Protein AF-A0A7Y2YLV1-F1 (afdb_monomer_lite)

Foldseek 3Di:
DDPPPVPDCVQAFVQPDPVSVVLLVVLLVVVLVVLLVCLVVVHDDLFPNCLNPDSVSVVVSLLVCCLPPVVVCCVPSVSSSVRVCSRVVDDSVVPPPPPPPPDDDDDDDD

Structure (mmCIF, N/CA/C/O backbone):
data_AF-A0A7Y2YLV1-F1
#
_entry.id   AF-A0A7Y2YLV1-F1
#
loop_
_atom_site.group_PDB
_atom_site.id
_atom_site.type_symbol
_atom_site.label_atom_id
_atom_site.label_alt_id
_atom_site.label_comp_id
_atom_site.label_asym_id
_atom_site.label_entity_id
_atom_site.label_seq_id
_atom_site.pdbx_PDB_ins_code
_atom_site.Cartn_x
_atom_site.Cartn_y
_atom_site.Cartn_z
_atom_site.occupancy
_atom_site.B_iso_or_equiv
_atom_site.auth_seq_id
_atom_site.auth_comp_id
_atom_site.auth_asym_id
_atom_site.auth_atom_id
_atom_site.pdbx_PDB_model_num
ATOM 1 N N . GLN A 1 1 ? 7.309 12.296 -32.178 1.00 58.06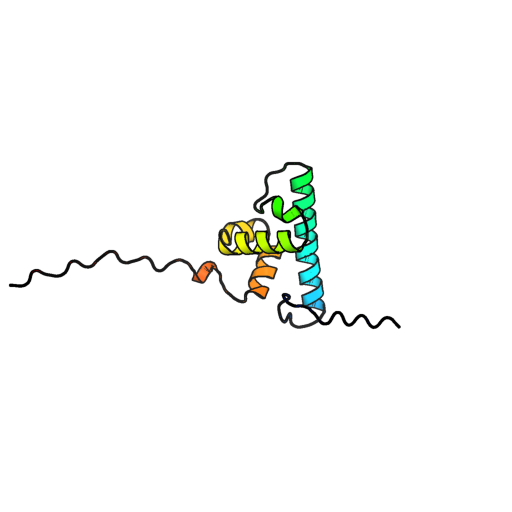 1 GLN A N 1
ATOM 2 C CA . GLN A 1 1 ? 8.438 11.543 -31.605 1.00 58.06 1 GLN A CA 1
ATOM 3 C C . GLN A 1 1 ? 8.612 12.060 -30.193 1.00 58.06 1 GLN A C 1
ATOM 5 O O . GLN A 1 1 ? 8.905 13.235 -30.024 1.00 58.06 1 GLN A O 1
ATOM 10 N N . LEU A 1 2 ? 8.257 11.229 -29.221 1.00 41.84 2 LEU A N 1
ATOM 11 C CA . LEU A 1 2 ? 8.450 11.466 -27.796 1.00 41.84 2 LEU A CA 1
ATOM 12 C C . LEU A 1 2 ? 9.078 10.180 -27.285 1.00 41.84 2 LEU A C 1
ATOM 14 O O . LEU A 1 2 ? 8.383 9.251 -26.880 1.00 41.84 2 LEU A O 1
ATOM 18 N N . ASP A 1 3 ? 10.398 10.121 -27.419 1.00 55.59 3 ASP A N 1
ATOM 19 C CA . ASP A 1 3 ? 11.217 9.230 -26.623 1.00 55.59 3 ASP A CA 1
ATOM 20 C C . ASP A 1 3 ? 11.044 9.667 -25.173 1.00 55.59 3 ASP A C 1
ATOM 22 O O . ASP A 1 3 ? 11.572 10.672 -24.700 1.00 55.59 3 ASP A O 1
ATOM 26 N N . SER A 1 4 ? 10.188 8.942 -24.476 1.00 45.81 4 SER A N 1
ATOM 27 C CA . SER A 1 4 ? 10.205 8.876 -23.027 1.00 45.81 4 SER A CA 1
ATOM 28 C C . SER A 1 4 ? 10.358 7.408 -22.677 1.00 45.81 4 SER A C 1
ATOM 30 O O . SER A 1 4 ? 9.482 6.785 -22.080 1.00 45.81 4 SER A O 1
ATOM 32 N N . GLU A 1 5 ? 11.506 6.859 -23.086 1.00 51.81 5 GLU A N 1
ATOM 33 C CA . GLU A 1 5 ? 12.161 5.780 -22.359 1.00 51.81 5 GLU A CA 1
ATOM 34 C C . GLU A 1 5 ? 12.313 6.249 -20.911 1.00 51.81 5 GLU A C 1
ATOM 36 O O . GLU A 1 5 ? 13.297 6.872 -20.520 1.00 51.81 5 GLU A O 1
ATOM 41 N N . THR A 1 6 ? 11.297 5.983 -20.093 1.00 46.72 6 THR A N 1
ATOM 42 C CA . THR A 1 6 ? 11.392 6.190 -18.649 1.00 46.72 6 THR A CA 1
ATOM 43 C C . THR A 1 6 ? 12.064 4.950 -18.072 1.00 46.72 6 THR A C 1
ATOM 45 O O . THR A 1 6 ? 11.480 4.159 -17.335 1.00 46.72 6 THR A O 1
ATOM 48 N N . GLY A 1 7 ? 13.314 4.749 -18.487 1.00 42.47 7 GLY A N 1
ATOM 49 C CA . GLY A 1 7 ? 14.245 3.808 -17.896 1.00 42.47 7 GLY A CA 1
ATOM 50 C C . GLY A 1 7 ? 14.693 4.340 -16.544 1.00 42.47 7 GLY A C 1
ATOM 51 O O . GLY A 1 7 ? 15.773 4.900 -16.439 1.00 42.47 7 GLY A O 1
ATOM 52 N N . ASN A 1 8 ? 13.843 4.203 -15.525 1.00 40.16 8 ASN A N 1
ATOM 53 C CA . ASN A 1 8 ? 14.266 4.197 -14.124 1.00 40.16 8 ASN A CA 1
ATOM 54 C C . ASN A 1 8 ? 13.173 3.585 -13.231 1.00 40.16 8 ASN A C 1
ATOM 56 O O . ASN A 1 8 ? 12.654 4.215 -12.308 1.00 40.16 8 ASN A O 1
ATOM 60 N N . ALA A 1 9 ? 12.795 2.340 -13.520 1.00 45.19 9 ALA A N 1
ATOM 61 C CA . ALA A 1 9 ? 11.951 1.532 -12.647 1.00 45.19 9 ALA A CA 1
ATOM 62 C C . ALA A 1 9 ? 12.777 1.006 -11.454 1.00 45.19 9 ALA A C 1
ATOM 64 O O . ALA A 1 9 ? 13.007 -0.192 -11.328 1.00 45.19 9 ALA A O 1
ATOM 65 N N . ASN A 1 10 ? 13.232 1.898 -10.568 1.00 48.81 10 ASN A N 1
ATOM 66 C CA . ASN A 1 10 ? 14.039 1.570 -9.376 1.00 48.81 10 ASN A CA 1
ATOM 67 C C . ASN A 1 10 ? 13.254 0.846 -8.257 1.00 48.81 10 ASN A C 1
ATOM 69 O O . ASN A 1 10 ? 13.601 0.943 -7.084 1.00 48.81 10 ASN A O 1
ATOM 73 N N . GLY A 1 11 ? 12.191 0.120 -8.602 1.00 46.03 11 GLY A N 1
ATOM 74 C CA . GLY A 1 11 ? 11.351 -0.577 -7.629 1.00 46.03 11 GLY A CA 1
ATOM 75 C C . GLY A 1 11 ? 10.147 -1.313 -8.213 1.00 46.03 11 GLY A C 1
ATOM 76 O O . GLY A 1 11 ? 9.262 -1.697 -7.460 1.00 46.03 11 GLY A O 1
ATOM 77 N N . ALA A 1 12 ? 10.076 -1.515 -9.532 1.00 49.53 12 ALA A N 1
ATOM 78 C CA . ALA A 1 12 ? 9.134 -2.480 -10.089 1.00 49.53 12 ALA A CA 1
ATOM 79 C C . ALA A 1 12 ? 9.868 -3.820 -10.244 1.00 49.53 12 ALA A C 1
ATOM 81 O O . ALA A 1 12 ? 11.039 -3.822 -10.639 1.00 49.53 12 ALA A O 1
ATOM 82 N N . PRO A 1 13 ? 9.224 -4.961 -9.945 1.00 48.84 13 PRO A N 1
ATOM 83 C CA . PRO A 1 13 ? 9.828 -6.258 -10.209 1.00 48.84 13 PRO A CA 1
ATOM 84 C C . PRO A 1 13 ? 10.178 -6.353 -11.701 1.00 48.84 13 PRO A C 1
ATOM 86 O O . PRO A 1 13 ? 9.563 -5.671 -12.525 1.00 48.84 13 PRO A O 1
ATOM 89 N N . LEU A 1 14 ? 11.123 -7.229 -12.064 1.00 51.25 14 LEU A N 1
ATOM 90 C CA . LEU A 1 14 ? 11.287 -7.719 -13.440 1.00 51.25 14 LEU A CA 1
ATOM 91 C C . LEU A 1 14 ? 10.015 -8.492 -13.831 1.00 51.25 14 LEU A C 1
ATOM 93 O O . LEU A 1 14 ? 9.977 -9.719 -13.874 1.00 51.25 14 LEU A O 1
ATOM 97 N N . LEU A 1 15 ? 8.927 -7.755 -14.007 1.00 54.75 15 LEU A N 1
ATOM 98 C CA . LEU A 1 15 ? 7.627 -8.228 -14.415 1.00 54.75 15 LEU A CA 1
ATOM 99 C C . LEU A 1 15 ? 7.802 -8.669 -15.858 1.00 54.75 15 LEU A C 1
ATOM 101 O O . LEU A 1 15 ? 8.257 -7.893 -16.694 1.00 54.75 15 LEU A O 1
ATOM 105 N N . ALA A 1 16 ? 7.533 -9.945 -16.116 1.00 51.56 16 ALA A N 1
ATOM 106 C CA . ALA A 1 16 ? 7.792 -10.620 -17.381 1.00 51.56 16 ALA A CA 1
ATOM 107 C C . ALA A 1 16 ? 6.961 -10.024 -18.541 1.00 51.56 16 ALA A C 1
ATOM 109 O O . ALA A 1 16 ? 5.961 -10.602 -18.960 1.00 51.56 16 ALA A O 1
ATOM 110 N N . GLY A 1 17 ? 7.358 -8.847 -19.034 1.00 59.69 17 GLY A N 1
ATOM 111 C CA . GLY A 1 17 ? 6.735 -8.107 -20.133 1.00 59.69 17 GLY A CA 1
ATOM 112 C C . GLY A 1 17 ? 5.963 -6.845 -19.716 1.00 59.69 17 GLY A C 1
ATOM 113 O O . GLY A 1 17 ? 5.521 -6.690 -18.576 1.00 59.69 17 GLY A O 1
ATOM 114 N N . GLU A 1 18 ? 5.750 -5.947 -20.684 1.00 59.25 18 GLU A N 1
ATOM 115 C CA . GLU A 1 18 ? 5.066 -4.650 -20.512 1.00 59.25 18 GLU A CA 1
ATOM 116 C C . GLU A 1 18 ? 3.645 -4.767 -19.931 1.00 59.25 18 GLU A C 1
ATOM 118 O O . GLU A 1 18 ? 3.206 -3.905 -19.170 1.00 59.25 18 GLU A O 1
ATOM 123 N N . SER A 1 19 ? 2.923 -5.846 -20.253 1.00 59.12 19 SER A N 1
ATOM 124 C CA . SER A 1 19 ? 1.566 -6.096 -19.741 1.00 59.12 19 SER A CA 1
ATOM 125 C C . SER A 1 19 ? 1.545 -6.295 -18.223 1.00 59.12 19 SER A C 1
ATOM 127 O O . SER A 1 19 ? 0.626 -5.842 -17.538 1.00 59.12 19 SER A O 1
ATOM 129 N N . SER A 1 20 ? 2.576 -6.948 -17.689 1.00 68.12 20 SER A N 1
ATOM 130 C CA . SER A 1 20 ? 2.710 -7.207 -16.257 1.00 68.12 20 SER A CA 1
ATOM 131 C C . SER A 1 20 ? 3.048 -5.913 -15.507 1.00 68.12 20 SER A C 1
ATOM 133 O O . SER A 1 20 ? 2.475 -5.652 -14.453 1.00 68.12 20 SER A O 1
ATOM 135 N N . TYR A 1 21 ? 3.878 -5.044 -16.098 1.00 68.50 21 TYR A N 1
ATOM 136 C CA . TYR A 1 21 ? 4.165 -3.709 -15.559 1.00 68.50 21 TYR A CA 1
ATOM 137 C C . TYR A 1 21 ? 2.932 -2.792 -15.535 1.00 68.50 21 TYR A C 1
ATOM 139 O O . TYR A 1 21 ? 2.670 -2.139 -14.527 1.00 68.50 21 TYR A O 1
ATOM 147 N N . ARG A 1 22 ? 2.124 -2.777 -16.606 1.00 72.31 22 ARG A N 1
ATOM 148 C CA . ARG A 1 22 ? 0.868 -2.002 -16.631 1.00 72.31 22 ARG A CA 1
ATOM 149 C C . ARG A 1 22 ? -0.113 -2.461 -15.558 1.00 72.31 22 ARG A C 1
ATOM 151 O O . ARG A 1 22 ? -0.721 -1.624 -14.902 1.00 72.31 22 ARG A O 1
ATOM 158 N N . SER A 1 23 ? -0.229 -3.773 -15.363 1.00 78.00 23 SER A N 1
ATOM 159 C CA . SER A 1 23 ? -1.109 -4.348 -14.338 1.00 78.00 23 SER A CA 1
ATOM 160 C C . SER A 1 23 ? -0.638 -3.983 -12.924 1.00 78.00 23 SER A C 1
ATOM 162 O O . SER A 1 23 ? -1.450 -3.649 -12.070 1.00 78.00 23 SER A O 1
ATOM 164 N N . TRP A 1 24 ? 0.679 -3.966 -12.696 1.00 84.88 24 TRP A N 1
ATOM 165 C CA . TRP A 1 24 ? 1.289 -3.540 -11.432 1.00 84.88 24 TRP A CA 1
ATOM 166 C C . TRP A 1 24 ? 1.029 -2.065 -11.120 1.00 84.88 24 TRP A C 1
ATOM 168 O O . TRP A 1 24 ? 0.587 -1.728 -10.023 1.00 84.88 24 TRP A O 1
ATOM 178 N N . ALA A 1 25 ? 1.263 -1.188 -12.099 1.00 84.25 25 ALA A N 1
ATOM 179 C CA . ALA A 1 25 ? 1.054 0.244 -11.930 1.00 84.25 25 ALA A CA 1
ATOM 180 C C . ALA A 1 25 ? -0.427 0.574 -11.690 1.00 84.25 25 ALA A C 1
ATOM 182 O O . ALA A 1 25 ? -0.728 1.432 -10.861 1.00 84.25 25 ALA A O 1
ATOM 183 N N . ALA A 1 26 ? -1.339 -0.125 -12.374 1.00 88.56 26 ALA A N 1
ATOM 184 C CA . ALA A 1 26 ? -2.776 0.032 -12.180 1.00 88.56 26 ALA A CA 1
ATOM 185 C C . ALA A 1 26 ? -3.197 -0.351 -10.754 1.00 88.56 26 ALA A C 1
ATOM 187 O O . ALA A 1 26 ? -3.763 0.480 -10.056 1.00 88.56 26 ALA A O 1
ATOM 188 N N . ALA A 1 27 ? -2.814 -1.539 -10.276 1.00 89.44 27 ALA A N 1
ATOM 189 C CA . ALA A 1 27 ? -3.177 -2.007 -8.937 1.00 89.44 27 ALA A CA 1
ATOM 190 C C . ALA A 1 27 ? -2.677 -1.081 -7.811 1.00 89.44 27 ALA A C 1
ATOM 192 O O . ALA A 1 27 ? -3.412 -0.796 -6.868 1.00 89.44 27 ALA A O 1
ATOM 193 N N . LEU A 1 28 ? -1.443 -0.568 -7.910 1.00 90.81 28 LEU A N 1
ATOM 194 C CA . LEU A 1 28 ? -0.934 0.410 -6.939 1.00 90.81 28 LEU A CA 1
ATOM 195 C C . LEU A 1 28 ? -1.693 1.738 -7.003 1.00 90.81 28 LEU A C 1
ATOM 197 O O . LEU A 1 28 ? -1.963 2.334 -5.962 1.00 90.81 28 LEU A O 1
ATOM 201 N N . SER A 1 29 ? -2.027 2.197 -8.209 1.00 92.88 29 SER A N 1
ATOM 202 C CA . SER A 1 29 ? -2.747 3.461 -8.400 1.00 92.88 29 SER A CA 1
ATOM 203 C C . SER A 1 29 ? -4.174 3.370 -7.856 1.00 92.88 29 SER A C 1
ATOM 205 O O . SER A 1 29 ? -4.594 4.241 -7.097 1.00 92.88 29 SER A O 1
ATOM 207 N N . ASP A 1 30 ? -4.885 2.285 -8.164 1.00 95.38 30 ASP A N 1
ATOM 208 C CA . ASP A 1 30 ? -6.268 2.058 -7.736 1.00 95.38 30 ASP A CA 1
ATOM 209 C C . ASP A 1 30 ? -6.391 1.992 -6.203 1.00 95.38 30 ASP A C 1
ATOM 211 O O . ASP A 1 30 ? -7.302 2.584 -5.610 1.00 95.38 30 ASP A O 1
ATOM 215 N N . GLU A 1 31 ? -5.448 1.316 -5.544 1.00 96.75 31 GLU A N 1
ATOM 216 C CA . GLU A 1 31 ? -5.396 1.195 -4.083 1.00 96.75 31 GLU A CA 1
ATOM 217 C C . GLU A 1 31 ? -4.971 2.504 -3.404 1.00 96.75 31 GLU A C 1
ATOM 219 O O . GLU A 1 31 ? -5.522 2.870 -2.360 1.00 96.75 31 GLU A O 1
ATOM 224 N N . PHE A 1 32 ? -4.059 3.267 -4.013 1.00 97.62 32 PHE A N 1
ATOM 225 C CA . PHE A 1 32 ? -3.704 4.601 -3.529 1.00 97.62 32 PHE A CA 1
ATOM 226 C C . PHE A 1 32 ? -4.910 5.545 -3.561 1.00 97.62 32 PHE A C 1
ATOM 228 O O . PHE A 1 32 ? -5.226 6.192 -2.558 1.00 97.62 32 PHE A O 1
ATOM 235 N N . GLU A 1 33 ? -5.644 5.583 -4.673 1.00 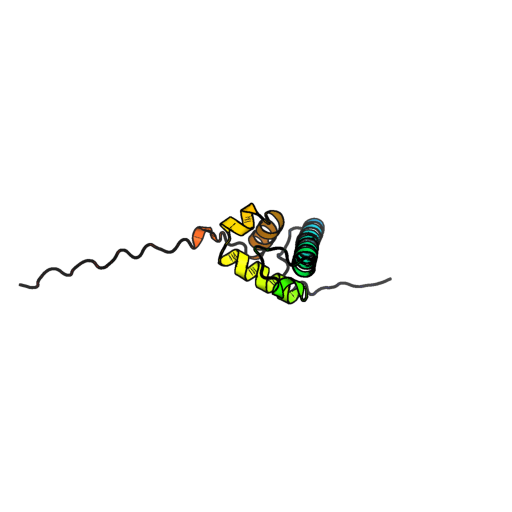97.88 33 GLU A N 1
ATOM 236 C CA . GLU A 1 33 ? -6.859 6.389 -4.769 1.00 97.88 33 GLU A CA 1
ATOM 237 C C . GLU A 1 33 ? -7.945 5.921 -3.789 1.00 97.88 33 GLU A C 1
ATOM 239 O O . GLU A 1 33 ? -8.686 6.739 -3.232 1.00 97.88 33 GLU A O 1
ATOM 244 N N . ALA A 1 34 ? -8.066 4.610 -3.557 1.00 97.50 34 ALA A N 1
ATOM 245 C CA . ALA A 1 34 ? -8.986 4.072 -2.560 1.00 97.50 34 ALA A CA 1
ATOM 246 C C . ALA A 1 34 ? -8.642 4.575 -1.155 1.00 97.50 34 ALA A C 1
ATOM 248 O O . ALA A 1 34 ? -9.531 5.074 -0.455 1.00 97.50 34 ALA A O 1
ATOM 249 N N . LEU A 1 35 ? -7.359 4.544 -0.7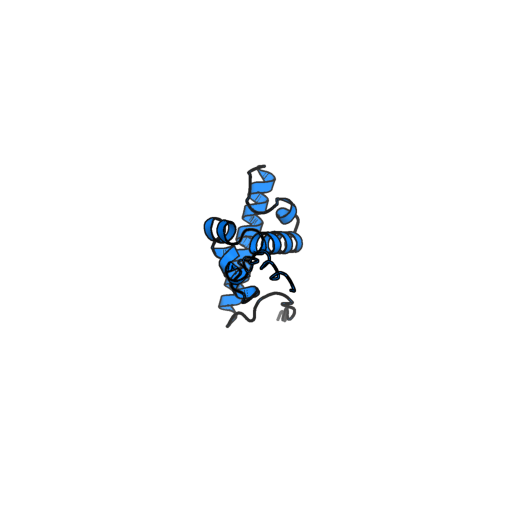88 1.00 98.06 35 LEU A N 1
ATOM 250 C CA . LEU A 1 35 ? -6.879 5.060 0.489 1.00 98.06 35 LEU A CA 1
ATOM 251 C C . LEU A 1 35 ? -7.111 6.570 0.624 1.00 98.06 35 LEU A C 1
ATOM 253 O O . LEU A 1 35 ? -7.550 7.027 1.679 1.00 98.06 35 LEU A O 1
ATOM 257 N N . GLN A 1 36 ? -6.906 7.348 -0.443 1.00 98.44 36 GLN A N 1
ATOM 258 C CA . GLN A 1 36 ? -7.228 8.779 -0.452 1.00 98.44 36 GLN A CA 1
ATOM 259 C C . GLN A 1 36 ? -8.715 9.041 -0.205 1.00 98.44 36 GLN A C 1
ATOM 261 O O . GLN A 1 36 ? -9.072 9.918 0.588 1.00 98.44 36 GLN A O 1
ATOM 266 N N . ARG A 1 37 ? -9.603 8.264 -0.840 1.00 98.38 37 ARG A N 1
ATOM 267 C CA . ARG A 1 37 ? -11.052 8.364 -0.607 1.00 98.38 37 ARG A CA 1
ATOM 268 C C . ARG A 1 37 ? -11.420 8.010 0.833 1.00 98.38 37 ARG A C 1
ATOM 270 O O . ARG A 1 37 ? -12.316 8.646 1.392 1.00 98.38 37 ARG A O 1
ATOM 277 N N . ASP A 1 38 ? -10.760 7.020 1.427 1.00 97.81 38 ASP A N 1
ATOM 278 C CA . ASP A 1 38 ? -10.972 6.630 2.824 1.00 97.81 38 ASP A CA 1
ATOM 279 C C . ASP A 1 38 ? -10.500 7.701 3.799 1.00 97.81 38 ASP A C 1
ATOM 281 O O . ASP A 1 38 ? -11.279 8.108 4.666 1.00 97.81 38 ASP A O 1
ATOM 285 N N . ALA A 1 39 ? -9.298 8.237 3.585 1.00 97.69 39 ALA A N 1
ATOM 286 C CA . ALA A 1 39 ? -8.735 9.323 4.375 1.00 97.69 39 ALA A CA 1
ATOM 287 C C . ALA A 1 39 ? -9.618 10.576 4.319 1.00 97.69 39 ALA A C 1
ATOM 289 O O . ALA A 1 39 ? -9.982 11.124 5.360 1.00 97.69 39 ALA A O 1
ATOM 290 N N . HIS A 1 40 ? -10.053 10.978 3.120 1.00 97.50 40 HIS A N 1
ATOM 291 C CA . HIS A 1 40 ? -10.930 12.136 2.934 1.00 97.50 40 HIS A CA 1
ATOM 292 C C . HIS A 1 40 ? -12.278 11.983 3.653 1.00 97.50 40 HIS A C 1
ATOM 294 O O . HIS A 1 40 ? -12.831 12.952 4.169 1.00 97.50 40 HIS A O 1
ATOM 300 N N . ARG A 1 41 ? -12.812 10.758 3.710 1.00 97.62 41 ARG A N 1
ATOM 301 C CA . ARG A 1 41 ? -14.084 10.448 4.380 1.00 97.62 41 ARG A CA 1
ATOM 302 C C . ARG A 1 41 ? -13.921 10.098 5.863 1.00 97.62 41 ARG A C 1
ATOM 304 O O . ARG A 1 41 ? -14.921 9.792 6.508 1.00 97.62 41 ARG A O 1
ATOM 311 N N . GLY A 1 42 ? -12.695 10.083 6.393 1.00 96.50 42 GLY A N 1
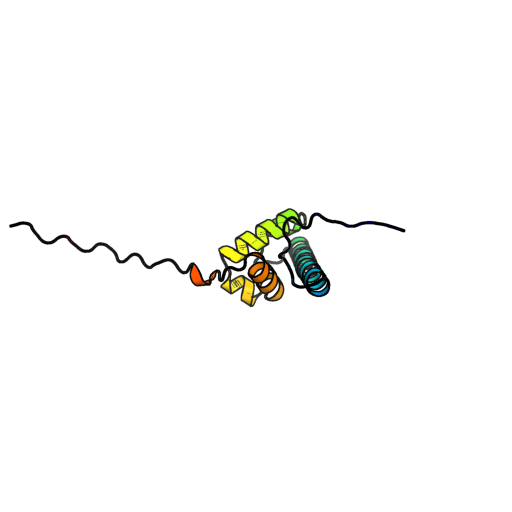ATOM 312 C CA . GLY A 1 42 ? -12.402 9.644 7.760 1.00 96.50 42 GLY A CA 1
ATOM 313 C C . GLY A 1 42 ? -12.777 8.181 8.035 1.00 96.50 42 GLY A C 1
ATOM 314 O O . GLY A 1 42 ? -13.067 7.823 9.178 1.00 96.50 42 GLY A O 1
ATOM 315 N N . ARG A 1 43 ? -12.828 7.329 7.003 1.00 96.75 43 ARG A N 1
ATOM 316 C CA . ARG A 1 43 ? -13.149 5.901 7.157 1.00 96.75 43 ARG A CA 1
ATOM 317 C C . ARG A 1 43 ? -11.942 5.158 7.702 1.00 96.75 43 ARG A C 1
ATOM 319 O O . ARG A 1 43 ? -10.823 5.478 7.356 1.00 96.75 43 ARG A O 1
ATOM 326 N N . ARG A 1 44 ? -12.149 4.141 8.537 1.00 95.38 44 ARG A N 1
ATOM 327 C CA . ARG A 1 44 ? -11.037 3.285 8.975 1.00 95.38 44 ARG A CA 1
ATOM 328 C C . ARG A 1 44 ? -10.494 2.482 7.791 1.00 95.38 44 ARG A C 1
ATOM 330 O O . ARG A 1 44 ? -11.286 1.860 7.088 1.00 95.38 44 ARG A O 1
ATOM 337 N N . SER A 1 45 ? -9.172 2.429 7.661 1.00 96.50 45 SER A N 1
ATOM 338 C CA . SER A 1 45 ? -8.451 1.614 6.680 1.00 96.50 45 SER A CA 1
ATOM 339 C C . SER A 1 45 ? -7.461 0.671 7.376 1.00 96.50 45 SER A C 1
ATOM 341 O O . SER A 1 45 ? -7.105 0.877 8.539 1.00 96.50 45 SER A O 1
ATOM 343 N N . LEU A 1 46 ? -7.064 -0.407 6.690 1.00 97.31 46 LEU A N 1
ATOM 344 C CA . LEU A 1 46 ? -5.956 -1.260 7.135 1.00 97.31 46 LEU A CA 1
ATOM 345 C C . LEU A 1 46 ? -4.608 -0.550 6.958 1.00 97.31 46 LEU A C 1
ATOM 347 O O . LEU A 1 46 ? -3.724 -0.725 7.792 1.00 97.31 46 LEU A O 1
ATOM 351 N N . LEU A 1 47 ? -4.478 0.207 5.869 1.00 97.81 47 LEU A N 1
ATOM 352 C CA . LEU A 1 47 ? -3.330 1.050 5.570 1.00 97.81 47 LEU A CA 1
ATOM 353 C C . LEU A 1 47 ? -3.468 2.355 6.355 1.00 97.81 47 LEU A C 1
ATOM 355 O O . LEU A 1 47 ? -4.555 2.938 6.408 1.00 97.81 47 LEU A O 1
ATOM 359 N N . ASP A 1 48 ? -2.372 2.823 6.943 1.00 97.94 48 ASP A N 1
ATOM 360 C CA . ASP A 1 48 ? -2.350 4.126 7.599 1.00 97.94 48 ASP A CA 1
ATOM 361 C C . ASP A 1 48 ? -2.684 5.241 6.590 1.00 97.94 48 ASP A C 1
ATOM 363 O O . ASP A 1 48 ? -2.189 5.250 5.460 1.00 97.94 48 ASP A O 1
ATOM 367 N N . HIS A 1 49 ? -3.530 6.195 6.988 1.00 98.19 49 HIS A N 1
ATOM 368 C CA . HIS A 1 49 ? -3.921 7.319 6.134 1.00 98.19 49 HIS A CA 1
ATOM 369 C C . HIS A 1 49 ? -2.758 8.235 5.761 1.00 98.19 49 HIS A C 1
ATOM 371 O O . HIS A 1 49 ? -2.872 8.966 4.780 1.00 98.19 49 HIS A O 1
ATOM 377 N N . TYR A 1 50 ? -1.635 8.185 6.477 1.00 97.56 50 TYR A N 1
ATOM 378 C CA . TYR A 1 50 ? -0.406 8.840 6.050 1.00 97.56 50 TYR A CA 1
ATOM 379 C C . TYR A 1 50 ? 0.037 8.377 4.654 1.00 97.56 50 TYR A C 1
ATOM 381 O O . TYR A 1 50 ? 0.486 9.194 3.846 1.00 97.56 50 TYR A O 1
ATOM 389 N N . GLY A 1 51 ? -0.235 7.115 4.305 1.00 97.12 51 GLY A N 1
ATOM 390 C CA . GLY A 1 51 ? -0.017 6.579 2.965 1.00 97.12 51 GLY A CA 1
ATOM 391 C C . GLY A 1 51 ? -0.843 7.270 1.872 1.00 97.12 51 GLY A C 1
ATOM 392 O O . GLY A 1 51 ? -0.512 7.151 0.702 1.00 97.12 51 GLY A O 1
ATOM 393 N N . ALA A 1 52 ? -1.885 8.040 2.206 1.00 97.88 52 ALA A N 1
ATOM 394 C CA . ALA A 1 52 ? -2.667 8.812 1.235 1.00 97.88 52 ALA A CA 1
ATOM 395 C C . ALA A 1 52 ? -1.963 10.102 0.754 1.00 97.88 52 ALA A C 1
ATOM 397 O O . ALA A 1 52 ? -2.471 10.778 -0.145 1.00 97.88 52 ALA A O 1
ATOM 398 N N . THR A 1 53 ? -0.818 10.463 1.348 1.00 96.88 53 THR A N 1
ATOM 399 C CA . THR A 1 53 ? -0.140 11.753 1.126 1.00 96.88 53 THR A CA 1
ATOM 400 C C . THR A 1 53 ? 0.457 11.873 -0.273 1.00 96.88 53 THR A C 1
ATOM 402 O O . THR A 1 53 ? 0.253 12.872 -0.960 1.00 96.88 53 THR A O 1
ATOM 405 N N . ASN A 1 54 ? 1.224 10.871 -0.697 1.00 95.50 54 ASN A N 1
ATOM 406 C CA . ASN A 1 54 ? 1.836 10.798 -2.019 1.00 95.50 54 ASN A CA 1
ATOM 407 C C . ASN A 1 54 ? 2.186 9.327 -2.342 1.00 95.50 54 ASN A C 1
ATOM 409 O O . ASN A 1 54 ? 2.174 8.493 -1.433 1.00 95.50 54 ASN A O 1
ATOM 413 N N . PRO A 1 55 ? 2.526 8.991 -3.601 1.00 93.19 55 PRO A N 1
ATOM 414 C CA . PRO A 1 55 ? 2.813 7.607 -3.988 1.00 93.19 55 PRO A CA 1
ATOM 415 C C . PRO A 1 55 ? 3.978 6.944 -3.233 1.00 93.19 55 PRO A C 1
ATOM 417 O O . PRO A 1 55 ? 3.974 5.726 -3.067 1.00 93.19 55 PRO A O 1
ATOM 420 N N . ALA A 1 56 ? 4.968 7.712 -2.766 1.00 91.12 56 ALA A N 1
ATOM 421 C CA . ALA A 1 56 ? 6.093 7.162 -2.010 1.00 91.12 56 ALA A CA 1
ATOM 422 C C . ALA A 1 56 ? 5.664 6.747 -0.594 1.00 91.12 56 ALA A C 1
ATOM 424 O O . ALA A 1 56 ? 5.972 5.634 -0.171 1.00 91.12 56 ALA A O 1
ATOM 425 N N . GLU A 1 57 ? 4.888 7.590 0.096 1.00 97.44 57 GLU A N 1
ATOM 426 C CA . GLU A 1 57 ? 4.324 7.243 1.409 1.00 97.44 57 GLU A CA 1
ATOM 427 C C . GLU A 1 57 ? 3.345 6.078 1.309 1.00 97.44 57 GLU A C 1
ATOM 429 O O . GLU A 1 57 ? 3.350 5.183 2.152 1.00 97.44 57 GLU A O 1
ATOM 434 N N . PHE A 1 58 ? 2.535 6.046 0.247 1.00 97.56 58 PHE A N 1
ATOM 435 C CA . PHE A 1 58 ? 1.658 4.913 -0.024 1.00 97.56 58 PHE A CA 1
ATOM 436 C C . PHE A 1 58 ? 2.447 3.608 -0.092 1.00 97.56 58 PHE A C 1
ATOM 438 O O . PHE A 1 58 ? 2.113 2.640 0.588 1.00 97.56 58 PHE A O 1
ATOM 445 N N . PHE A 1 59 ? 3.517 3.593 -0.888 1.00 94.81 59 PHE A N 1
ATOM 446 C CA . PHE A 1 59 ? 4.347 2.411 -1.056 1.00 94.81 59 PHE A CA 1
ATOM 447 C C . PHE A 1 59 ? 5.037 1.995 0.250 1.00 94.81 59 PHE A C 1
ATOM 449 O O . PHE A 1 59 ? 5.079 0.803 0.560 1.00 94.81 59 PHE A O 1
ATOM 456 N N . ALA A 1 60 ? 5.529 2.954 1.040 1.00 95.50 60 ALA A N 1
ATOM 457 C CA . ALA A 1 60 ? 6.126 2.689 2.347 1.00 95.50 60 ALA A CA 1
ATOM 458 C C . ALA A 1 60 ? 5.117 2.048 3.317 1.00 95.50 60 ALA A C 1
ATOM 460 O O . ALA A 1 60 ? 5.379 0.969 3.849 1.00 95.50 60 ALA A O 1
ATOM 461 N N . VAL A 1 61 ? 3.928 2.641 3.470 1.00 97.94 61 VAL A N 1
ATOM 462 C CA . VAL A 1 61 ? 2.858 2.119 4.342 1.00 97.94 61 VAL A CA 1
ATOM 463 C C . VAL A 1 61 ? 2.345 0.761 3.857 1.00 97.94 61 VAL A C 1
ATOM 465 O O . VAL A 1 61 ? 2.078 -0.134 4.665 1.00 97.94 61 VAL A O 1
ATOM 468 N N . ALA A 1 62 ? 2.217 0.575 2.542 1.00 97.06 62 ALA A N 1
ATOM 469 C CA . ALA A 1 62 ? 1.821 -0.699 1.954 1.00 97.06 62 ALA A CA 1
ATOM 470 C C . ALA A 1 62 ? 2.866 -1.790 2.223 1.00 97.06 62 ALA A C 1
ATOM 472 O O . ALA A 1 62 ? 2.502 -2.904 2.595 1.00 97.06 62 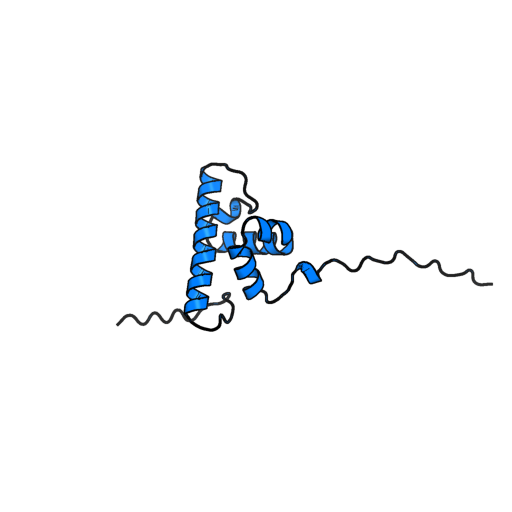ALA A O 1
ATOM 473 N N . THR A 1 63 ? 4.151 -1.454 2.111 1.00 95.56 63 THR A N 1
ATOM 474 C CA . THR A 1 63 ? 5.273 -2.349 2.423 1.00 95.56 63 THR A CA 1
ATOM 475 C C . THR A 1 63 ? 5.299 -2.743 3.898 1.00 95.56 63 THR A C 1
ATOM 477 O O . THR A 1 63 ? 5.406 -3.925 4.220 1.00 95.56 63 THR A O 1
ATOM 480 N N . GLU A 1 64 ? 5.162 -1.777 4.805 1.00 96.56 64 GLU A N 1
ATOM 481 C CA . GLU A 1 64 ? 5.087 -2.041 6.245 1.00 96.56 64 GLU A CA 1
ATOM 482 C C . GLU A 1 64 ? 3.903 -2.963 6.560 1.00 96.56 64 GLU A C 1
ATOM 484 O O . GLU A 1 64 ? 4.060 -4.018 7.174 1.00 96.56 64 GLU A O 1
ATOM 489 N N . THR A 1 65 ? 2.723 -2.637 6.028 1.00 96.88 65 THR A N 1
ATOM 490 C CA . THR A 1 65 ? 1.506 -3.438 6.217 1.00 96.88 65 THR A CA 1
ATOM 491 C C . THR A 1 65 ? 1.649 -4.852 5.649 1.00 96.88 65 THR A C 1
ATOM 493 O O . THR A 1 65 ? 1.131 -5.803 6.243 1.00 96.88 65 THR A O 1
ATOM 496 N N . PHE A 1 66 ? 2.351 -5.012 4.524 1.00 95.25 66 PHE A N 1
ATOM 497 C CA . PHE A 1 66 ? 2.634 -6.313 3.921 1.00 95.25 66 PHE A CA 1
ATOM 498 C C . PHE A 1 66 ? 3.447 -7.204 4.860 1.00 95.25 66 PHE A C 1
ATOM 500 O O . PHE A 1 66 ? 3.093 -8.370 5.035 1.00 95.25 66 PHE A O 1
ATOM 507 N N . PHE A 1 67 ? 4.479 -6.665 5.510 1.00 91.50 67 PHE A N 1
ATOM 508 C CA . PHE A 1 67 ? 5.323 -7.439 6.420 1.00 91.50 67 PHE A CA 1
ATOM 509 C C . PHE A 1 67 ? 4.708 -7.635 7.807 1.00 91.50 67 PHE A C 1
ATOM 511 O O . PHE A 1 67 ? 4.804 -8.723 8.372 1.00 91.50 67 PHE A O 1
ATOM 518 N N . GLU A 1 68 ? 4.026 -6.629 8.350 1.00 94.31 68 GLU A N 1
ATOM 519 C CA . GLU A 1 68 ? 3.412 -6.732 9.675 1.00 94.31 68 GLU A CA 1
ATOM 520 C C . GLU A 1 68 ? 2.112 -7.540 9.675 1.00 94.31 68 GLU A C 1
ATOM 522 O O . GLU A 1 68 ? 1.796 -8.258 10.628 1.00 94.31 68 GLU A O 1
ATOM 527 N N . LYS A 1 69 ? 1.291 -7.363 8.634 1.00 95.69 69 LYS A N 1
ATOM 528 C CA . LYS A 1 69 ? -0.101 -7.828 8.590 1.00 95.69 69 LYS A CA 1
ATOM 529 C C . LYS A 1 69 ? -0.428 -8.560 7.272 1.00 95.69 69 LYS A C 1
ATOM 531 O O . LYS A 1 69 ? -1.534 -8.363 6.749 1.00 95.69 69 LYS A O 1
ATOM 536 N N . PRO A 1 70 ? 0.422 -9.486 6.765 1.00 93.56 70 PRO A N 1
ATOM 537 C CA . PRO A 1 70 ? 0.256 -10.101 5.439 1.00 93.56 70 PRO A CA 1
ATOM 538 C C . PRO A 1 70 ? -1.096 -10.802 5.269 1.00 93.56 70 PRO A C 1
ATOM 540 O O . PRO A 1 70 ? -1.762 -10.670 4.245 1.00 93.56 70 PRO A O 1
ATOM 543 N N . GLY A 1 71 ? -1.568 -11.510 6.302 1.00 93.44 71 GLY A N 1
ATOM 544 C CA . GLY A 1 71 ? -2.860 -12.203 6.258 1.00 93.44 71 GLY A CA 1
ATOM 545 C C . GLY A 1 71 ? -4.068 -11.261 6.181 1.00 93.44 71 GLY A C 1
ATOM 546 O O . GLY A 1 71 ? -5.061 -11.585 5.527 1.00 93.44 71 GLY A O 1
ATOM 547 N N . ARG A 1 72 ? -3.993 -10.086 6.822 1.00 96.38 72 ARG A N 1
ATOM 548 C CA . ARG A 1 72 ? -5.046 -9.058 6.742 1.00 96.38 72 ARG A CA 1
ATOM 549 C C . ARG A 1 72 ? -5.001 -8.367 5.387 1.00 96.38 72 ARG A C 1
ATOM 551 O O . ARG A 1 72 ? -6.055 -8.201 4.780 1.00 96.38 72 ARG A O 1
ATOM 558 N N . MET A 1 73 ? -3.805 -8.041 4.899 1.00 96.38 73 MET A N 1
ATOM 559 C CA . MET A 1 73 ? -3.621 -7.434 3.585 1.00 96.38 73 MET A CA 1
ATOM 560 C C . MET A 1 73 ? -4.151 -8.350 2.480 1.00 96.38 73 MET A C 1
ATOM 562 O O . MET A 1 73 ? -5.034 -7.942 1.743 1.00 96.38 73 MET A O 1
ATOM 566 N N . ARG A 1 74 ? -3.773 -9.635 2.462 1.00 94.94 74 ARG A N 1
ATOM 567 C CA . ARG A 1 74 ? -4.287 -10.621 1.492 1.00 94.94 74 ARG A CA 1
ATOM 568 C C . ARG A 1 74 ? -5.815 -10.756 1.492 1.00 94.94 74 ARG A C 1
ATOM 570 O O . ARG A 1 74 ? -6.407 -11.097 0.471 1.00 94.94 74 ARG A O 1
ATOM 577 N N . LYS A 1 75 ? -6.464 -10.539 2.642 1.00 95.81 75 LYS A N 1
ATOM 578 C CA . LYS A 1 75 ? -7.927 -10.614 2.775 1.00 95.81 75 LYS A CA 1
ATOM 579 C C . LYS A 1 75 ? -8.633 -9.355 2.266 1.00 95.81 75 LYS A C 1
ATOM 581 O O . LYS A 1 75 ? -9.722 -9.477 1.715 1.00 95.81 75 LYS A O 1
ATOM 586 N N . HIS A 1 76 ? -8.064 -8.179 2.517 1.00 95.06 76 HIS A N 1
ATOM 587 C CA . HIS A 1 76 ? -8.732 -6.892 2.291 1.00 95.06 76 HIS A CA 1
ATOM 588 C C . HIS A 1 76 ? -8.239 -6.143 1.045 1.00 95.06 76 HIS A C 1
ATOM 590 O O . HIS A 1 76 ? -9.022 -5.418 0.450 1.00 95.06 76 HIS A O 1
ATOM 596 N N . HIS A 1 77 ? -6.991 -6.372 0.640 1.00 94.88 77 HIS A N 1
ATOM 597 C CA . HIS A 1 77 ? -6.278 -5.731 -0.468 1.00 94.88 77 HIS A CA 1
ATOM 598 C C . HIS A 1 77 ? -5.531 -6.812 -1.265 1.00 94.88 77 HIS A C 1
ATOM 600 O O . HIS A 1 77 ? -4.300 -6.870 -1.278 1.00 94.88 77 HIS A O 1
ATOM 606 N N . ARG A 1 78 ? -6.277 -7.771 -1.836 1.00 93.56 78 ARG A N 1
ATOM 607 C CA . ARG A 1 78 ? -5.693 -8.961 -2.484 1.00 93.56 78 ARG A CA 1
ATOM 608 C C . ARG A 1 78 ? -4.753 -8.581 -3.629 1.00 93.56 78 ARG A C 1
ATOM 610 O O . ARG A 1 78 ? -3.653 -9.112 -3.693 1.00 93.56 78 ARG A O 1
ATOM 617 N N . GLU A 1 79 ? -5.171 -7.664 -4.494 1.00 91.50 79 GLU A N 1
ATOM 618 C CA . GLU A 1 79 ? -4.380 -7.262 -5.661 1.00 91.50 79 GLU A CA 1
ATOM 619 C C . GLU A 1 79 ? -3.083 -6.559 -5.244 1.00 91.50 79 GLU A C 1
ATOM 621 O O . GLU A 1 79 ? -2.011 -6.892 -5.749 1.00 91.50 79 GLU A O 1
ATOM 626 N N . LEU A 1 80 ? -3.152 -5.675 -4.241 1.00 93.38 80 LEU A N 1
ATOM 627 C CA . LEU A 1 80 ? -1.973 -5.041 -3.650 1.00 93.38 80 LEU A CA 1
ATOM 628 C C . LEU A 1 80 ? -1.019 -6.064 -3.021 1.00 93.38 80 LEU A C 1
ATOM 630 O O . LEU A 1 80 ? 0.195 -5.973 -3.198 1.00 93.38 80 LEU A O 1
ATOM 634 N N . PHE A 1 81 ? -1.561 -7.056 -2.307 1.00 92.81 81 PHE A N 1
ATOM 635 C CA . PHE A 1 81 ? -0.771 -8.144 -1.736 1.00 92.81 81 PHE A CA 1
ATOM 636 C C . PHE A 1 81 ? -0.047 -8.938 -2.827 1.00 92.81 81 PHE A C 1
ATOM 638 O O . PHE A 1 81 ? 1.150 -9.173 -2.699 1.00 92.81 81 PHE A O 1
ATOM 645 N N . ASP A 1 82 ? -0.741 -9.325 -3.899 1.00 89.06 82 ASP A N 1
ATOM 646 C CA . ASP A 1 82 ? -0.158 -10.114 -4.990 1.00 89.06 82 ASP A CA 1
ATOM 647 C C . ASP A 1 82 ? 0.954 -9.330 -5.708 1.00 89.06 82 ASP A C 1
ATOM 649 O O . ASP A 1 82 ? 2.014 -9.883 -6.016 1.00 89.06 82 ASP A O 1
ATOM 653 N N . VAL A 1 83 ? 0.755 -8.021 -5.892 1.00 90.12 83 VAL A N 1
ATOM 654 C CA . VAL A 1 83 ? 1.756 -7.095 -6.434 1.00 90.12 83 VAL A CA 1
ATOM 655 C C . VAL A 1 83 ? 3.007 -7.019 -5.555 1.00 90.12 83 VAL A C 1
ATOM 657 O O . VAL A 1 83 ? 4.122 -7.163 -6.065 1.00 90.12 83 VAL A O 1
ATOM 660 N N . LEU A 1 84 ? 2.850 -6.819 -4.246 1.00 89.94 84 LEU A N 1
ATOM 661 C CA . LEU A 1 84 ? 3.981 -6.730 -3.317 1.00 89.94 84 LEU A CA 1
ATOM 662 C C . LEU A 1 84 ? 4.675 -8.084 -3.131 1.00 89.94 84 LEU A C 1
ATOM 664 O O . LEU A 1 84 ? 5.900 -8.142 -3.064 1.00 89.94 84 LEU A O 1
ATOM 668 N N . ASN A 1 85 ? 3.922 -9.183 -3.145 1.00 87.88 85 ASN A N 1
ATOM 669 C CA . ASN A 1 85 ? 4.461 -10.540 -3.106 1.00 87.88 85 ASN A CA 1
ATOM 670 C C . ASN A 1 85 ? 5.317 -10.838 -4.349 1.00 87.88 85 ASN A C 1
ATOM 672 O O . ASN A 1 85 ? 6.425 -11.365 -4.236 1.00 87.88 85 ASN A O 1
ATOM 676 N N . ALA A 1 86 ? 4.847 -10.441 -5.536 1.00 83.25 86 ALA A N 1
ATOM 677 C CA . ALA A 1 86 ? 5.624 -10.538 -6.770 1.00 83.25 86 ALA A CA 1
ATOM 678 C C . ALA A 1 86 ? 6.868 -9.631 -6.760 1.00 83.25 86 ALA A C 1
ATOM 680 O O . ALA A 1 86 ? 7.895 -10.003 -7.329 1.00 83.25 86 ALA A O 1
ATOM 681 N N . TYR A 1 87 ? 6.792 -8.466 -6.105 1.00 83.81 87 TYR A N 1
ATOM 682 C CA . TYR A 1 87 ? 7.913 -7.536 -5.960 1.00 83.81 87 TYR A CA 1
ATOM 683 C C . TYR A 1 87 ? 9.009 -8.057 -5.042 1.00 83.81 87 TYR A C 1
ATOM 685 O O . TYR A 1 87 ? 10.163 -8.156 -5.460 1.00 83.81 87 TYR A O 1
ATOM 693 N N . TYR A 1 88 ? 8.650 -8.439 -3.820 1.00 83.75 88 TYR A N 1
ATOM 694 C CA . TYR A 1 88 ? 9.619 -8.921 -2.847 1.00 83.75 88 TYR A CA 1
ATOM 695 C C . TYR A 1 88 ? 10.120 -10.330 -3.162 1.00 83.75 88 TYR A C 1
ATOM 697 O O . TYR A 1 88 ? 11.210 -10.682 -2.724 1.00 83.75 88 TYR A O 1
ATOM 705 N N . ARG A 1 89 ? 9.368 -11.126 -3.944 1.00 76.50 89 ARG A N 1
ATOM 706 C CA . ARG A 1 89 ? 9.683 -12.532 -4.277 1.00 76.50 89 ARG A CA 1
ATOM 707 C C . ARG A 1 89 ? 9.963 -13.388 -3.033 1.00 76.50 89 ARG A C 1
ATOM 709 O O . ARG A 1 89 ? 10.712 -14.358 -3.096 1.00 76.50 89 ARG A O 1
ATOM 716 N N . ILE A 1 90 ? 9.362 -13.006 -1.913 1.00 64.81 90 ILE A N 1
ATOM 717 C CA . ILE A 1 90 ? 9.448 -13.661 -0.609 1.00 64.81 90 ILE A CA 1
ATOM 718 C C . ILE A 1 90 ? 8.028 -14.108 -0.272 1.00 64.81 90 ILE A C 1
ATOM 720 O O . ILE A 1 90 ? 7.102 -13.328 -0.479 1.00 64.81 90 ILE A O 1
ATOM 724 N N . ASP A 1 91 ? 7.849 -15.321 0.256 1.00 60.84 91 ASP A N 1
ATOM 725 C CA . ASP A 1 91 ? 6.608 -15.672 0.950 1.00 60.84 91 ASP A CA 1
ATOM 726 C C . ASP A 1 91 ? 6.732 -15.179 2.403 1.00 60.84 91 ASP A C 1
ATOM 728 O O . ASP A 1 91 ? 7.457 -15.784 3.193 1.00 60.84 91 ASP A O 1
ATOM 732 N N . PRO A 1 92 ? 6.070 -14.081 2.811 1.00 57.00 92 PRO A N 1
ATOM 733 C CA . PRO A 1 92 ? 6.139 -13.612 4.194 1.00 57.00 92 PRO A CA 1
ATOM 734 C C . PRO A 1 92 ? 5.533 -14.609 5.203 1.00 57.00 92 PRO A C 1
ATOM 736 O O . PRO A 1 92 ? 5.710 -14.426 6.408 1.00 57.00 92 PRO A O 1
ATOM 739 N N . ASN A 1 93 ? 4.846 -15.684 4.774 1.00 55.91 93 ASN A N 1
ATOM 740 C CA . ASN A 1 93 ? 4.490 -16.780 5.686 1.00 55.91 93 ASN A CA 1
ATOM 741 C C . ASN A 1 93 ? 5.713 -17.591 6.149 1.00 55.91 93 ASN A C 1
ATOM 7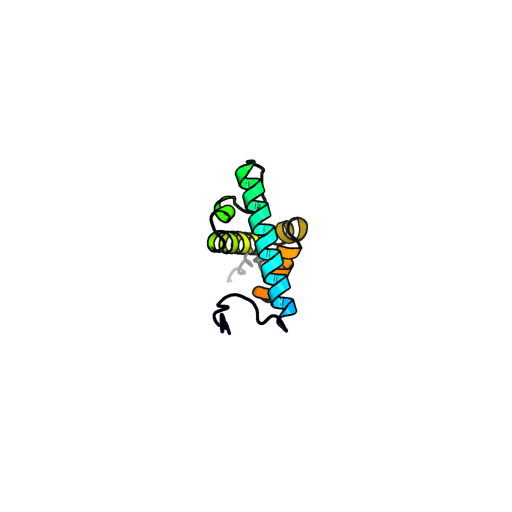43 O O . ASN A 1 93 ? 5.613 -18.238 7.195 1.00 55.91 93 ASN A O 1
ATOM 747 N N . ASP A 1 94 ? 6.844 -17.539 5.436 1.00 57.72 94 ASP A N 1
ATOM 748 C CA . ASP A 1 94 ? 8.092 -18.201 5.847 1.00 57.72 94 ASP A CA 1
ATOM 749 C C . ASP A 1 94 ? 8.713 -17.543 7.088 1.00 57.72 94 ASP A C 1
ATOM 751 O O . ASP A 1 94 ? 9.546 -18.140 7.765 1.00 57.72 94 ASP A O 1
ATOM 755 N N . TRP A 1 95 ? 8.285 -16.325 7.435 1.00 61.69 95 TRP A N 1
ATOM 756 C CA . TRP A 1 95 ? 8.768 -15.592 8.607 1.00 61.69 95 TRP A CA 1
ATOM 757 C C . TRP A 1 95 ? 7.997 -15.897 9.884 1.00 61.69 95 TRP A C 1
ATOM 759 O O . TRP A 1 95 ? 8.215 -15.230 10.899 1.00 61.69 95 TRP A O 1
ATOM 769 N N . LYS A 1 96 ? 7.107 -16.901 9.875 1.00 54.56 96 LYS A N 1
ATOM 770 C CA . LYS A 1 96 ? 6.620 -17.473 11.131 1.00 54.56 96 LYS A CA 1
ATOM 771 C C . LYS A 1 96 ? 7.840 -17.895 11.941 1.00 54.56 96 LYS A C 1
ATOM 773 O O . LYS A 1 96 ? 8.524 -18.856 11.611 1.00 54.56 96 LYS A O 1
ATOM 778 N N . THR A 1 97 ? 8.116 -17.094 12.962 1.00 52.06 97 THR A N 1
ATOM 779 C CA . THR A 1 97 ? 9.282 -17.137 13.832 1.00 52.06 97 THR A CA 1
ATOM 780 C C . THR A 1 97 ? 9.588 -18.582 14.227 1.00 52.06 97 THR A C 1
ATOM 782 O O . THR A 1 97 ? 8.642 -19.305 14.565 1.00 52.06 97 THR A O 1
ATOM 785 N N . PRO A 1 98 ? 10.859 -19.033 14.233 1.00 48.16 98 PRO A N 1
ATOM 786 C CA . PRO A 1 98 ? 11.182 -20.257 14.945 1.00 48.16 98 PRO A CA 1
ATOM 787 C C . PRO A 1 98 ? 10.668 -20.077 16.373 1.00 48.16 98 PRO A C 1
ATOM 789 O O . PRO A 1 98 ? 11.070 -19.145 17.070 1.00 48.16 98 PRO A O 1
ATOM 792 N N . GLN A 1 99 ? 9.723 -20.921 16.788 1.00 45.22 99 GLN A N 1
ATOM 793 C CA . GLN A 1 99 ? 9.380 -21.040 18.196 1.00 45.22 99 GLN A CA 1
ATOM 794 C C . GLN A 1 99 ? 10.702 -21.330 18.902 1.00 45.22 99 GLN A C 1
ATOM 796 O O . GLN A 1 99 ? 11.294 -22.376 18.645 1.00 45.22 99 GLN A O 1
ATOM 801 N N . HIS A 1 100 ? 11.214 -20.391 19.703 1.00 50.84 100 HIS A N 1
ATOM 802 C CA . HIS A 1 100 ? 12.298 -20.690 20.629 1.00 50.84 100 HIS A CA 1
ATOM 803 C C . HIS A 1 100 ? 11.865 -21.933 21.417 1.00 50.84 100 HIS A C 1
ATOM 805 O O . HIS A 1 100 ? 10.862 -21.845 22.128 1.00 50.84 100 HIS A O 1
ATOM 811 N N . PRO A 1 101 ? 12.560 -23.081 21.336 1.00 49.69 101 PRO A N 1
ATOM 812 C CA . PRO A 1 101 ? 12.453 -24.023 22.425 1.00 49.69 101 PRO A CA 1
ATOM 813 C C . PRO A 1 101 ? 13.165 -23.354 23.603 1.00 49.69 101 PRO A C 1
ATOM 815 O O . PRO A 1 101 ? 14.387 -23.197 23.600 1.00 49.69 101 PRO A O 1
ATOM 818 N N . GLU A 1 102 ? 12.377 -22.875 24.565 1.00 51.38 102 GLU A N 1
ATOM 819 C CA . GLU A 1 102 ? 12.852 -22.518 25.897 1.00 51.38 102 GLU A CA 1
ATOM 820 C C . GLU A 1 102 ? 13.836 -23.586 26.395 1.00 51.38 102 GLU A C 1
ATOM 822 O O . GLU A 1 102 ? 13.516 -24.771 26.468 1.00 51.38 102 GLU A O 1
ATOM 827 N N . THR A 1 103 ? 15.056 -23.129 26.676 1.00 53.22 103 THR A N 1
ATOM 828 C CA . THR A 1 103 ? 15.988 -23.623 27.698 1.00 53.22 103 THR A CA 1
ATOM 829 C C . THR A 1 103 ? 15.852 -25.095 28.100 1.00 53.22 103 THR A C 1
ATOM 831 O O . THR A 1 103 ? 15.066 -25.457 28.974 1.00 53.22 103 THR A O 1
ATOM 834 N N . SER A 1 104 ? 16.734 -25.932 27.555 1.00 52.91 104 SER A N 1
ATOM 835 C CA . SER A 1 104 ? 17.077 -27.209 28.182 1.00 52.91 104 SER A CA 1
ATOM 836 C C . SER A 1 104 ? 17.795 -26.934 29.515 1.00 52.91 104 SER A C 1
ATOM 838 O O . SER A 1 104 ? 18.787 -26.200 29.499 1.00 52.91 104 SER A O 1
ATOM 840 N N . PRO A 1 105 ? 17.369 -27.494 30.663 1.00 64.19 105 PRO A N 1
ATOM 841 C CA . PRO A 1 105 ? 18.160 -27.406 31.885 1.00 64.19 105 PRO A CA 1
ATOM 842 C C . PRO A 1 105 ? 19.414 -28.288 31.752 1.00 64.19 105 PRO A C 1
ATOM 844 O O . PRO A 1 105 ? 19.323 -29.456 31.369 1.00 64.19 105 PRO A O 1
ATOM 847 N N . GLU A 1 106 ? 20.590 -27.721 32.033 1.00 67.75 106 GLU A N 1
ATOM 848 C CA . GLU A 1 106 ? 21.864 -28.453 32.146 1.00 67.75 106 GLU A CA 1
ATOM 849 C C . GLU A 1 106 ? 21.752 -29.471 33.307 1.00 67.75 106 GLU A C 1
ATOM 851 O O . GLU A 1 106 ? 21.230 -29.114 34.369 1.00 67.75 106 GLU A O 1
ATOM 856 N N . PRO A 1 107 ? 22.182 -30.740 33.152 1.00 69.44 107 PRO A N 1
ATOM 857 C CA . PRO A 1 107 ? 22.110 -31.707 34.243 1.00 69.44 107 PRO A CA 1
ATOM 858 C C . PRO A 1 107 ? 23.150 -31.377 35.329 1.00 69.44 107 PRO A C 1
ATOM 860 O O . PRO A 1 107 ? 24.190 -30.782 35.028 1.00 69.44 107 PRO A O 1
ATOM 863 N N . PRO A 1 108 ? 22.915 -31.766 36.597 1.00 69.81 108 PRO A N 1
ATOM 864 C CA . PRO A 1 108 ? 23.841 -31.462 37.679 1.00 69.81 108 PRO A CA 1
ATOM 865 C C . PRO A 1 108 ? 25.176 -32.181 37.456 1.00 69.81 108 PRO A C 1
ATOM 867 O O . PRO A 1 108 ? 25.212 -33.389 37.219 1.00 69.81 108 PRO A O 1
ATOM 870 N N . ARG A 1 109 ? 26.280 -31.432 37.558 1.00 71.94 109 ARG A N 1
ATOM 871 C CA . ARG A 1 109 ? 27.626 -32.010 37.606 1.00 71.94 109 ARG A CA 1
ATOM 872 C C . ARG A 1 109 ? 27.810 -32.668 38.972 1.00 71.94 109 ARG A C 1
ATOM 874 O O . ARG A 1 109 ? 27.731 -31.981 39.990 1.00 71.94 109 ARG A O 1
ATOM 881 N N . GLY A 1 110 ? 27.974 -33.989 38.965 1.00 66.69 110 GLY A N 1
ATOM 882 C CA . GLY A 1 110 ? 28.521 -34.743 40.094 1.00 66.69 110 GLY A CA 1
ATOM 883 C C . GLY A 1 110 ? 30.019 -34.532 40.244 1.00 66.69 110 GLY A C 1
ATOM 884 O O . GLY A 1 110 ? 30.646 -34.028 39.282 1.00 66.69 110 GLY A O 1
#

Sequence (110 aa):
QLDSETGNANGAPLLAGESSYRSWAAALSDEFEALQRDAHRGRRSLLDHYGATNPAEFFAVATETFFEKPGRMRKHHRELFDVLNAYYRIDPNDWKTPQHPETSPEPPRG

Secondary structure (DSSP, 8-state):
---------TTS---SSHHHHHHHHHHHHHHHHHHHHHHHTT---SS-GGGGS-HHHHHHHHHHHHHH-HHHHHHH-HHHHHHHHHHH---GGGGS-------PPPPP--

pLDDT: mean 78.89, std 19.8, range [40.16, 98.44]

Radius of gyration: 19.94 Å; chains: 1; bounding box: 43×47×72 Å